Protein AF-A0AAX2CMB7-F1 (afdb_monomer)

InterPro domains:
  IPR052536 ABC-4 Integral Membrane [PTHR46795] (16-147)

Radius of gyration: 30.37 Å; Cα contacts (8 Å, |Δi|>4): 20; chains: 1; bounding box: 100×31×59 Å

Structure (mmCIF, N/CA/C/O backbone):
data_AF-A0AAX2CMB7-F1
#
_entry.id   AF-A0AAX2CMB7-F1
#
loop_
_atom_site.group_PDB
_atom_site.id
_atom_site.type_symbol
_atom_site.label_atom_id
_atom_site.label_alt_id
_atom_site.label_comp_id
_atom_site.label_asym_id
_atom_site.label_entity_id
_atom_site.label_seq_id
_atom_site.pdbx_PDB_ins_code
_atom_site.Cartn_x
_atom_site.Cartn_y
_atom_site.Cartn_z
_atom_site.occupancy
_atom_site.B_iso_or_equiv
_atom_site.auth_seq_id
_atom_site.auth_comp_id
_atom_site.auth_asym_id
_atom_site.auth_atom_id
_atom_site.pdbx_PDB_model_num
ATOM 1 N N . MET A 1 1 ? 72.222 -18.430 -25.102 1.00 51.16 1 MET A N 1
ATOM 2 C CA . MET A 1 1 ? 71.318 -17.399 -24.537 1.00 51.16 1 MET A CA 1
ATOM 3 C C . MET A 1 1 ? 69.961 -17.304 -25.248 1.00 51.16 1 MET A C 1
ATOM 5 O O . MET A 1 1 ? 69.032 -16.835 -24.617 1.00 51.16 1 MET A O 1
ATOM 9 N N . LYS A 1 2 ? 69.791 -17.789 -26.495 1.00 54.41 2 LYS A N 1
ATOM 10 C CA . LYS A 1 2 ? 68.486 -17.807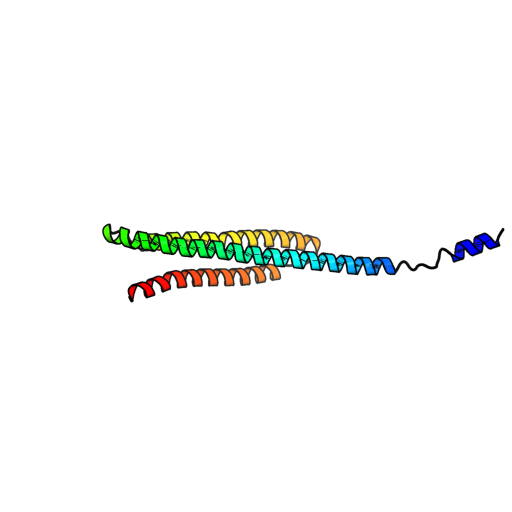 -27.202 1.00 54.41 2 LYS A CA 1
ATOM 11 C C . LYS A 1 2 ? 67.451 -18.808 -26.664 1.00 54.41 2 LYS A C 1
ATOM 13 O O . LYS A 1 2 ? 66.270 -18.629 -26.917 1.00 54.41 2 LYS A O 1
ATOM 18 N N . ASN A 1 3 ? 67.880 -19.823 -25.915 1.00 55.06 3 ASN A N 1
ATOM 19 C CA . ASN A 1 3 ? 66.981 -20.902 -25.493 1.00 55.06 3 ASN A CA 1
ATOM 20 C C . ASN A 1 3 ? 66.194 -20.540 -24.226 1.00 55.06 3 ASN A C 1
ATOM 22 O O . ASN A 1 3 ? 65.055 -20.943 -24.091 1.00 55.06 3 ASN A O 1
ATOM 26 N N . VAL A 1 4 ? 66.741 -19.673 -23.368 1.00 61.16 4 VAL A N 1
ATOM 27 C CA . VAL A 1 4 ? 66.046 -19.203 -22.156 1.00 61.16 4 VAL A CA 1
ATOM 28 C C . VAL A 1 4 ? 64.899 -18.239 -22.500 1.00 61.16 4 VAL A C 1
ATOM 30 O O . VAL A 1 4 ? 63.907 -18.182 -21.785 1.00 61.16 4 VAL A O 1
ATOM 33 N N . GLN A 1 5 ? 64.998 -17.511 -23.620 1.00 59.69 5 GLN A N 1
ATOM 34 C CA . GLN A 1 5 ? 63.937 -16.607 -24.085 1.00 59.69 5 GLN A CA 1
ATOM 35 C C . GLN A 1 5 ? 62.738 -17.377 -24.660 1.00 59.69 5 GLN A C 1
ATOM 37 O O . GLN A 1 5 ? 61.599 -16.984 -24.443 1.00 59.69 5 GLN A O 1
ATOM 42 N N . HIS A 1 6 ? 63.003 -18.493 -25.347 1.00 55.00 6 HIS A N 1
ATOM 43 C CA . HIS A 1 6 ? 61.969 -19.387 -25.869 1.00 55.00 6 HIS A CA 1
ATOM 44 C C . HIS A 1 6 ? 61.240 -20.124 -24.733 1.00 55.00 6 HIS A C 1
ATOM 46 O O . HIS A 1 6 ? 60.025 -20.292 -24.780 1.00 55.00 6 HIS A O 1
ATOM 52 N N . ASP A 1 7 ? 61.968 -20.476 -23.670 1.00 58.31 7 ASP A N 1
ATOM 53 C CA . ASP A 1 7 ? 61.389 -21.113 -22.484 1.00 58.31 7 ASP A CA 1
ATOM 54 C C . ASP A 1 7 ? 60.514 -20.137 -21.662 1.00 58.31 7 ASP A C 1
ATOM 56 O O . ASP A 1 7 ? 59.526 -20.552 -21.057 1.00 58.31 7 ASP A O 1
ATOM 60 N N . LEU A 1 8 ? 60.802 -18.827 -21.689 1.00 61.19 8 LEU A N 1
ATOM 61 C CA . LEU A 1 8 ? 59.988 -17.787 -21.034 1.00 61.19 8 LEU A CA 1
ATOM 62 C C . LEU A 1 8 ? 58.682 -17.465 -21.786 1.00 61.19 8 LEU A C 1
ATOM 64 O O . LEU A 1 8 ? 57.694 -17.099 -21.152 1.00 61.19 8 LEU A O 1
ATOM 68 N N . GLU A 1 9 ? 58.639 -17.643 -23.111 1.00 56.47 9 GLU A N 1
ATOM 69 C CA . GLU A 1 9 ? 57.407 -17.503 -23.910 1.00 56.47 9 GLU A CA 1
ATOM 70 C C . GLU A 1 9 ? 56.436 -18.680 -23.697 1.00 56.47 9 GLU A C 1
ATOM 72 O O . GLU A 1 9 ? 55.218 -18.491 -23.704 1.00 56.47 9 GLU A O 1
ATOM 77 N N . SER A 1 10 ? 56.962 -19.880 -23.417 1.00 53.34 10 SER A N 1
ATOM 78 C CA . SER A 1 10 ? 56.152 -21.074 -23.121 1.00 53.34 10 SER A CA 1
ATOM 79 C C . SER A 1 10 ? 55.550 -21.120 -21.712 1.00 53.34 10 SER A C 1
ATOM 81 O O . SER A 1 10 ? 54.682 -21.946 -21.454 1.00 53.34 10 SER A O 1
ATOM 83 N N . VAL A 1 11 ? 55.967 -20.235 -20.799 1.00 56.12 11 VAL A N 1
ATOM 84 C CA . VAL A 1 11 ? 55.385 -20.144 -19.443 1.00 56.12 11 VAL A CA 1
ATOM 85 C C . VAL A 1 11 ? 54.246 -19.116 -19.381 1.00 56.12 11 VAL A C 1
ATOM 87 O O . VAL A 1 11 ? 53.391 -19.193 -18.502 1.00 56.12 11 VAL A O 1
ATOM 90 N N . GLN A 1 12 ? 54.171 -18.177 -20.330 1.00 58.09 12 GLN A N 1
ATOM 91 C CA . GLN A 1 12 ? 53.197 -17.079 -20.285 1.00 58.09 12 GLN A CA 1
ATOM 92 C C . GLN A 1 12 ? 51.874 -17.366 -21.026 1.00 58.09 12 GLN A C 1
ATOM 94 O O . GLN A 1 12 ? 51.037 -16.475 -21.156 1.00 58.09 12 GLN A O 1
ATOM 99 N N . THR A 1 13 ? 51.651 -18.599 -21.496 1.00 57.84 13 THR A N 1
ATOM 100 C CA . THR A 1 13 ? 50.486 -18.965 -22.330 1.00 57.84 13 THR A CA 1
ATOM 101 C C . THR A 1 13 ? 49.725 -20.217 -21.868 1.00 57.84 13 THR A C 1
ATOM 103 O O . THR A 1 13 ? 49.006 -20.817 -22.656 1.00 57.84 13 THR A O 1
ATOM 106 N N . GLU A 1 14 ? 49.796 -20.584 -20.585 1.00 53.44 14 GLU A N 1
ATOM 107 C CA . GLU A 1 14 ? 49.094 -21.763 -20.029 1.00 53.44 14 GLU A CA 1
ATOM 108 C C . GLU A 1 14 ? 48.173 -21.415 -18.843 1.00 53.44 14 GLU A C 1
ATOM 110 O O . GLU A 1 14 ? 48.033 -22.178 -17.896 1.00 53.44 14 GLU A O 1
ATOM 115 N N . HIS A 1 15 ? 47.492 -20.265 -18.871 1.00 57.44 15 HIS A N 1
ATOM 116 C CA . HIS A 1 15 ? 46.298 -20.085 -18.037 1.00 57.44 15 HIS A CA 1
ATOM 117 C C . HIS A 1 15 ? 45.192 -19.376 -18.826 1.00 57.44 15 HIS A C 1
ATOM 119 O O . HIS A 1 15 ? 45.303 -18.179 -19.102 1.00 57.44 15 HIS A O 1
ATOM 125 N N . PRO A 1 16 ? 44.115 -20.087 -19.210 1.00 57.53 16 PRO A N 1
ATOM 126 C CA . PRO A 1 16 ? 42.991 -19.459 -19.884 1.00 57.53 16 PRO A CA 1
ATOM 127 C C . PRO A 1 16 ? 42.311 -18.464 -18.925 1.00 57.53 16 PRO A C 1
ATOM 129 O O . PRO A 1 16 ? 42.060 -18.811 -17.768 1.00 57.53 16 PRO A O 1
ATOM 132 N N . PRO A 1 17 ? 41.914 -17.260 -19.378 1.00 56.44 17 PRO A N 1
ATOM 133 C CA . PRO A 1 17 ? 41.191 -16.282 -18.554 1.00 56.44 17 PRO A CA 1
ATOM 134 C C . PRO A 1 17 ? 39.750 -16.717 -18.198 1.00 56.44 17 PRO A C 1
ATOM 136 O O . PRO A 1 17 ? 38.965 -15.930 -17.678 1.00 56.44 17 PRO A O 1
ATOM 139 N N . PHE A 1 18 ? 39.387 -17.978 -18.452 1.00 57.22 18 PHE A N 1
ATOM 140 C CA . PHE A 1 18 ? 38.021 -18.496 -18.403 1.00 57.22 18 PHE A CA 1
ATOM 141 C C . PHE A 1 18 ? 37.524 -18.835 -16.982 1.00 57.22 18 PHE A C 1
ATOM 143 O O . PHE A 1 18 ? 36.321 -18.894 -16.750 1.00 57.22 18 PHE A O 1
ATOM 150 N N . HIS A 1 19 ? 38.415 -18.988 -15.994 1.00 56.78 19 HIS A N 1
ATOM 151 C CA . HIS A 1 19 ? 38.012 -19.328 -14.619 1.00 56.78 19 HIS A CA 1
ATOM 152 C C . HIS A 1 19 ? 37.544 -18.138 -13.770 1.00 56.78 19 HIS A C 1
ATOM 154 O O . HIS A 1 19 ? 36.814 -18.353 -12.803 1.00 56.78 19 HIS A O 1
ATOM 160 N N . ALA A 1 20 ? 37.909 -16.899 -14.121 1.00 59.28 20 ALA A N 1
ATOM 161 C CA . ALA A 1 20 ? 37.500 -15.708 -13.368 1.00 59.28 20 ALA A CA 1
ATOM 162 C C . ALA A 1 20 ? 36.047 -15.296 -13.668 1.00 59.28 20 ALA A C 1
ATOM 164 O O . ALA A 1 20 ? 35.343 -14.815 -12.783 1.00 59.28 20 ALA A O 1
ATOM 165 N N . THR A 1 21 ? 35.577 -15.525 -14.899 1.00 60.81 21 THR A N 1
ATOM 166 C CA . THR A 1 21 ? 34.224 -15.144 -15.335 1.00 60.81 21 THR A CA 1
ATOM 167 C C . THR A 1 21 ? 33.140 -16.076 -14.777 1.00 60.81 21 THR A C 1
ATOM 169 O O . THR A 1 21 ? 32.032 -15.636 -14.467 1.00 60.81 21 THR A O 1
ATOM 172 N N . GLU A 1 22 ? 33.443 -17.362 -14.574 1.00 61.06 22 GLU A N 1
ATOM 173 C CA . GLU A 1 22 ? 32.481 -18.301 -13.976 1.00 61.06 22 GLU A CA 1
ATOM 174 C C . GLU A 1 22 ? 32.375 -18.148 -12.450 1.00 61.06 22 GLU A C 1
ATOM 176 O O . GLU A 1 22 ? 31.275 -18.202 -11.885 1.00 61.06 22 GLU A O 1
ATOM 181 N N . THR A 1 23 ? 33.492 -17.860 -11.767 1.00 63.41 23 THR A N 1
ATOM 182 C CA . THR A 1 23 ? 33.447 -17.512 -10.336 1.00 63.41 23 THR A CA 1
ATOM 183 C C . THR A 1 23 ? 32.758 -16.169 -10.106 1.00 63.41 23 THR A C 1
ATOM 185 O O . THR A 1 23 ? 31.982 -16.056 -9.162 1.00 63.41 23 THR A O 1
ATOM 188 N N . SER A 1 24 ? 32.930 -15.168 -10.977 1.00 69.75 24 SER A N 1
ATOM 189 C CA . SER A 1 24 ? 32.204 -13.897 -10.829 1.00 69.75 24 SER A CA 1
ATOM 190 C C . SER A 1 24 ? 30.688 -14.060 -10.959 1.00 69.75 24 SER A C 1
ATOM 192 O O . SER A 1 24 ? 29.944 -13.455 -10.189 1.00 69.75 24 SER A O 1
ATOM 194 N N . ASN A 1 25 ? 30.216 -14.907 -11.881 1.00 74.44 25 ASN A N 1
ATOM 195 C CA . ASN A 1 25 ? 28.781 -15.131 -12.084 1.00 74.44 25 ASN A CA 1
ATOM 196 C C . ASN A 1 25 ? 28.136 -15.905 -10.926 1.00 74.44 25 ASN A C 1
ATOM 198 O O . ASN A 1 25 ? 27.039 -15.556 -10.491 1.00 74.44 25 ASN A O 1
ATOM 202 N N . SER A 1 26 ? 28.821 -16.919 -10.394 1.00 76.81 26 SER A N 1
ATOM 203 C CA . SER A 1 26 ? 28.344 -17.692 -9.237 1.00 76.81 26 SER A CA 1
ATOM 204 C C . SER A 1 26 ? 28.367 -16.879 -7.937 1.00 76.81 26 SER A C 1
ATOM 206 O O . SER A 1 26 ? 27.415 -16.947 -7.158 1.00 76.81 26 SER A O 1
ATOM 208 N N . LEU A 1 27 ? 29.386 -16.036 -7.727 1.00 77.25 27 LEU A N 1
ATOM 209 C CA . LEU A 1 27 ? 29.430 -15.091 -6.605 1.00 77.25 27 LEU A CA 1
ATOM 210 C C . LEU A 1 27 ? 28.337 -14.017 -6.717 1.00 77.25 27 LEU A C 1
ATOM 212 O O . LEU A 1 27 ? 27.688 -13.696 -5.721 1.00 77.25 27 LEU A O 1
ATOM 216 N N . TYR A 1 28 ? 28.086 -13.496 -7.923 1.00 82.44 28 TYR A N 1
ATOM 217 C CA . TYR A 1 28 ? 26.998 -12.547 -8.170 1.00 82.44 28 TYR A CA 1
ATOM 218 C C . TYR A 1 28 ? 25.623 -13.177 -7.906 1.00 82.44 28 TYR A C 1
ATOM 220 O O . TYR A 1 28 ? 24.810 -12.593 -7.190 1.00 82.44 28 TYR A O 1
ATOM 228 N N . GLN A 1 29 ? 25.371 -14.393 -8.407 1.00 83.12 29 GLN A N 1
ATOM 229 C CA . GLN A 1 29 ? 24.125 -15.121 -8.134 1.00 83.12 29 GLN A CA 1
ATOM 230 C C . GLN A 1 29 ? 23.924 -15.393 -6.640 1.00 83.12 29 GLN A C 1
ATOM 232 O O . GLN A 1 29 ? 22.812 -15.217 -6.141 1.00 83.12 29 GLN A O 1
ATOM 237 N N . LEU A 1 30 ? 24.983 -15.756 -5.907 1.00 84.69 30 LEU A N 1
ATOM 238 C CA . LEU A 1 30 ? 24.917 -15.946 -4.456 1.00 84.69 30 LEU A CA 1
ATOM 239 C C . LEU A 1 30 ? 24.555 -14.641 -3.727 1.00 84.69 30 LEU A C 1
ATOM 241 O O . LEU A 1 30 ? 23.748 -14.658 -2.795 1.00 84.69 30 LEU A O 1
ATOM 245 N N . GLY A 1 31 ? 25.108 -13.508 -4.167 1.00 87.06 31 GLY A N 1
ATOM 246 C CA . GLY A 1 31 ? 24.792 -12.184 -3.629 1.00 87.06 31 GLY A CA 1
ATOM 247 C C . GLY A 1 31 ? 23.334 -11.779 -3.859 1.00 87.06 31 GLY A C 1
ATOM 248 O O . GLY A 1 31 ? 22.655 -11.367 -2.919 1.00 87.06 31 GLY A O 1
ATOM 249 N N . VAL A 1 32 ? 22.822 -11.962 -5.081 1.00 89.56 32 VAL A N 1
ATOM 250 C CA . VAL A 1 32 ? 21.414 -11.682 -5.418 1.00 89.56 32 VAL A CA 1
ATOM 251 C C . VAL A 1 32 ? 20.469 -12.591 -4.628 1.00 89.56 32 VAL A C 1
ATOM 253 O O . VAL A 1 32 ? 19.493 -12.105 -4.060 1.00 89.56 32 VAL A O 1
ATOM 256 N N . ALA A 1 33 ? 20.779 -13.887 -4.521 1.00 89.06 33 ALA A N 1
ATOM 257 C CA . ALA A 1 33 ? 19.988 -14.833 -3.734 1.00 89.06 33 ALA A CA 1
ATOM 258 C C . ALA A 1 33 ? 19.965 -14.465 -2.241 1.00 89.06 33 ALA A C 1
ATOM 260 O O . ALA A 1 33 ? 18.914 -14.521 -1.605 1.00 89.06 33 ALA A O 1
ATOM 261 N N . SER A 1 34 ? 21.101 -14.026 -1.694 1.00 91.88 34 SER A N 1
ATOM 262 C CA . SER A 1 34 ? 21.203 -13.584 -0.299 1.00 91.88 34 SER A CA 1
ATOM 263 C C . SER A 1 34 ? 20.411 -12.298 -0.046 1.00 91.88 34 SER A C 1
ATOM 265 O O . SER A 1 34 ? 19.714 -12.196 0.963 1.00 91.88 34 SER A O 1
ATOM 267 N N . PHE A 1 35 ? 20.466 -11.331 -0.972 1.00 91.88 35 PHE A N 1
ATOM 268 C CA . PHE A 1 35 ? 19.695 -10.089 -0.878 1.00 91.88 35 PHE A CA 1
ATOM 269 C C . PHE A 1 35 ? 18.184 -10.335 -1.001 1.00 91.88 35 PHE A C 1
ATOM 271 O O . PHE A 1 35 ? 17.384 -9.748 -0.272 1.00 91.88 35 PHE A O 1
ATOM 278 N N . PHE A 1 36 ? 17.783 -11.245 -1.887 1.00 92.31 36 PHE A N 1
ATOM 279 C CA . PHE A 1 36 ? 16.391 -11.662 -2.002 1.00 92.31 36 PHE A CA 1
ATOM 280 C C . PHE A 1 36 ? 15.908 -12.345 -0.715 1.00 92.31 36 PHE A C 1
ATOM 282 O O . PHE A 1 36 ? 14.878 -11.959 -0.168 1.00 92.31 36 PHE A O 1
ATOM 289 N N . LEU A 1 37 ? 16.690 -13.287 -0.172 1.00 95.44 37 LEU A N 1
ATOM 290 C CA . LEU A 1 37 ? 16.364 -13.982 1.074 1.00 95.44 37 LEU A CA 1
ATOM 291 C C . LEU A 1 37 ? 16.214 -13.006 2.249 1.00 95.44 37 LEU A C 1
ATOM 293 O O . LEU A 1 37 ? 15.211 -13.062 2.960 1.00 95.44 37 LEU A O 1
ATOM 297 N N . ILE A 1 38 ? 17.177 -12.097 2.445 1.00 96.00 38 ILE A N 1
ATOM 298 C CA . ILE A 1 38 ? 17.123 -11.139 3.556 1.00 96.00 38 ILE A CA 1
ATOM 299 C C . ILE A 1 38 ? 15.950 -10.169 3.389 1.00 96.00 38 ILE A C 1
ATOM 301 O O . ILE A 1 38 ? 15.234 -9.920 4.356 1.00 96.00 38 ILE A O 1
ATOM 305 N N . GLY A 1 39 ? 15.698 -9.684 2.168 1.00 94.56 39 GLY A N 1
ATOM 306 C CA . GLY A 1 39 ? 14.590 -8.779 1.871 1.00 94.56 39 GLY A CA 1
ATOM 307 C C . GLY A 1 39 ? 13.232 -9.426 2.131 1.00 94.56 39 GLY A C 1
ATOM 308 O O . GLY A 1 39 ? 12.393 -8.846 2.819 1.00 94.56 39 GLY A O 1
ATOM 309 N N . THR A 1 40 ? 13.024 -10.656 1.652 1.00 94.06 40 THR A N 1
ATOM 310 C CA . THR A 1 40 ? 11.781 -11.397 1.894 1.00 94.06 40 THR A CA 1
ATOM 311 C C . THR A 1 40 ? 11.608 -11.743 3.370 1.00 94.06 40 THR A C 1
ATOM 313 O O . THR A 1 40 ? 10.520 -11.554 3.908 1.00 94.06 40 THR A O 1
ATOM 316 N N . PHE A 1 41 ? 12.661 -12.197 4.056 1.00 97.06 41 PHE A N 1
ATOM 317 C CA . PHE A 1 41 ? 12.588 -12.543 5.477 1.00 97.06 41 PHE A CA 1
ATOM 318 C C . PHE A 1 41 ? 12.247 -11.328 6.352 1.00 97.06 41 PHE A C 1
ATOM 320 O O . PHE A 1 41 ? 11.332 -11.400 7.176 1.00 97.06 41 PHE A O 1
ATOM 327 N N . LEU A 1 42 ? 12.916 -10.190 6.127 1.00 96.19 42 LEU A N 1
ATOM 328 C CA . LEU A 1 42 ? 12.580 -8.930 6.797 1.00 96.19 42 LEU A CA 1
ATOM 329 C C . LEU A 1 42 ? 11.154 -8.485 6.467 1.00 96.19 42 LEU A C 1
ATOM 331 O O . LEU A 1 42 ? 10.431 -8.068 7.369 1.00 96.19 42 LEU A O 1
ATOM 335 N N . GLY A 1 43 ? 10.736 -8.615 5.206 1.00 94.44 43 GLY A N 1
ATOM 336 C 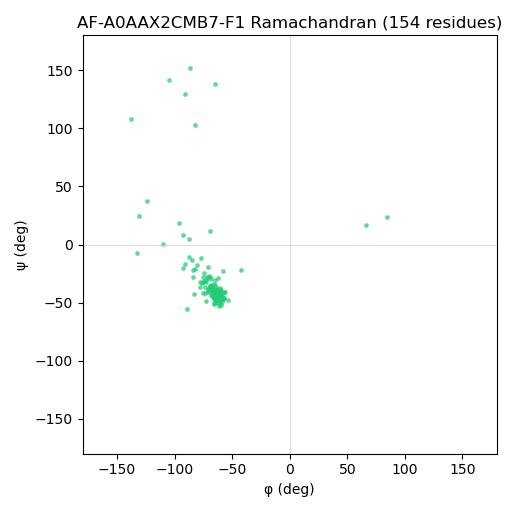CA . GLY A 1 43 ? 9.378 -8.300 4.773 1.00 94.44 43 GLY A CA 1
ATOM 337 C C . GLY A 1 43 ? 8.320 -9.094 5.542 1.00 94.44 43 GLY A C 1
ATOM 338 O O . GLY A 1 43 ? 7.367 -8.506 6.046 1.00 94.44 43 GLY A O 1
ATOM 339 N N . VAL A 1 44 ? 8.512 -10.406 5.705 1.00 95.44 44 VAL A N 1
ATOM 340 C CA . VAL A 1 44 ? 7.581 -11.275 6.446 1.00 95.44 44 VAL A CA 1
ATOM 341 C C . VAL A 1 44 ? 7.520 -10.905 7.928 1.00 95.44 44 VAL A C 1
ATOM 343 O O . VAL A 1 44 ? 6.427 -10.768 8.475 1.00 95.44 44 VAL A O 1
ATOM 346 N N . ILE A 1 45 ? 8.666 -10.702 8.586 1.00 96.75 45 ILE A N 1
ATOM 347 C CA . ILE A 1 45 ? 8.693 -10.318 10.008 1.00 96.75 45 ILE A CA 1
ATOM 348 C C . ILE A 1 45 ? 8.002 -8.971 10.215 1.00 96.75 45 ILE A C 1
ATOM 350 O O . ILE A 1 45 ? 7.180 -8.824 11.121 1.00 96.75 45 ILE A O 1
ATOM 354 N N . PHE A 1 46 ? 8.310 -7.993 9.364 1.00 90.88 46 PHE A N 1
ATOM 355 C CA . PHE A 1 46 ? 7.709 -6.670 9.447 1.00 90.88 46 PHE A CA 1
ATOM 356 C C . PHE A 1 46 ? 6.199 -6.721 9.191 1.00 90.88 46 PHE A C 1
ATOM 358 O O . PHE A 1 46 ? 5.435 -6.069 9.901 1.00 90.88 46 PHE A O 1
ATOM 365 N N . PHE A 1 47 ? 5.757 -7.550 8.241 1.00 87.25 47 PHE A N 1
ATOM 366 C CA . PHE A 1 47 ? 4.343 -7.769 7.952 1.00 87.25 47 PHE A CA 1
ATOM 367 C C . PHE A 1 47 ? 3.591 -8.360 9.151 1.00 87.25 47 PHE A C 1
ATOM 369 O O . PHE A 1 47 ? 2.541 -7.844 9.532 1.00 87.25 47 PHE A O 1
ATOM 376 N N . ILE A 1 48 ? 4.149 -9.389 9.799 1.00 92.62 48 ILE A N 1
ATOM 377 C CA . ILE A 1 48 ? 3.566 -9.970 11.018 1.00 92.62 48 ILE A CA 1
ATOM 378 C C . ILE A 1 48 ? 3.515 -8.923 12.140 1.00 92.62 48 ILE A C 1
ATOM 380 O O . ILE A 1 48 ? 2.495 -8.798 12.817 1.00 92.62 48 ILE A O 1
ATOM 384 N N . GLY A 1 49 ? 4.577 -8.131 12.312 1.00 92.19 49 GLY A N 1
ATOM 385 C CA . GLY A 1 49 ? 4.618 -7.047 13.295 1.00 92.19 49 GLY A CA 1
ATOM 386 C C . GLY A 1 49 ? 3.533 -5.992 13.062 1.00 92.19 49 GLY A C 1
ATOM 387 O O . GLY A 1 49 ? 2.791 -5.652 13.985 1.00 92.19 49 GLY A O 1
ATOM 388 N N . ALA A 1 50 ? 3.380 -5.522 11.822 1.00 84.44 50 ALA A N 1
ATOM 389 C CA . ALA A 1 50 ? 2.325 -4.586 11.441 1.00 84.44 50 ALA A CA 1
ATOM 390 C C . ALA A 1 50 ? 0.923 -5.177 11.677 1.00 84.44 50 ALA A C 1
ATOM 392 O O . ALA A 1 50 ? 0.060 -4.507 12.251 1.00 84.44 50 ALA A O 1
ATOM 393 N N . GLY A 1 51 ? 0.716 -6.450 11.320 1.00 83.56 51 GLY A N 1
ATOM 394 C CA . GLY A 1 51 ? -0.525 -7.180 11.588 1.00 83.56 51 GLY A CA 1
ATOM 395 C C . GLY A 1 51 ? -0.844 -7.290 13.082 1.00 83.56 51 GLY A C 1
ATOM 396 O O . GLY A 1 51 ? -1.986 -7.083 13.486 1.00 83.56 51 GLY A O 1
ATOM 397 N N . SER A 1 52 ? 0.164 -7.531 13.924 1.00 89.06 52 SER A N 1
ATOM 398 C CA . SER A 1 52 ? -0.006 -7.591 15.381 1.00 89.06 52 SER A CA 1
ATOM 399 C C . SER A 1 52 ? -0.402 -6.241 15.981 1.00 89.06 52 SER A C 1
ATOM 401 O O . SER A 1 52 ? -1.247 -6.197 16.875 1.00 89.06 52 SER A O 1
ATOM 403 N N . VAL A 1 53 ? 0.186 -5.137 15.506 1.00 83.94 53 VAL A N 1
ATOM 404 C CA . VAL A 1 53 ? -0.181 -3.780 15.953 1.00 83.94 53 VAL A CA 1
ATOM 405 C C . VAL A 1 53 ? -1.620 -3.457 15.558 1.00 83.94 53 VAL A C 1
ATOM 407 O O . VAL A 1 53 ? -2.377 -2.924 16.369 1.00 83.94 53 VAL A O 1
ATOM 410 N N . LEU A 1 54 ? -2.012 -3.807 14.331 1.00 80.38 54 LEU A N 1
ATOM 411 C CA . LEU A 1 54 ? -3.382 -3.642 13.854 1.00 80.38 54 LEU A CA 1
ATOM 412 C C . LEU A 1 54 ? -4.374 -4.449 14.703 1.00 80.38 54 LEU A C 1
ATOM 414 O O . LEU A 1 54 ? -5.390 -3.903 15.129 1.00 80.38 54 LEU A O 1
ATOM 418 N N . TYR A 1 55 ? -4.065 -5.717 14.990 1.00 81.38 55 TYR A N 1
ATOM 419 C CA . TYR A 1 55 ? -4.892 -6.567 15.847 1.00 81.38 55 TYR A CA 1
ATOM 420 C C . TYR A 1 55 ? -5.070 -5.959 17.241 1.00 81.38 55 TYR A C 1
ATOM 422 O O . TYR A 1 55 ? -6.192 -5.864 17.734 1.00 81.38 55 TYR A O 1
ATOM 430 N N . PHE A 1 56 ? -3.978 -5.498 17.858 1.00 81.12 56 PHE A N 1
ATOM 431 C CA . PHE A 1 56 ? -4.035 -4.884 19.181 1.00 81.12 56 PHE A CA 1
ATOM 432 C C . PHE A 1 56 ? -4.887 -3.612 19.193 1.00 81.12 56 PHE A C 1
ATOM 434 O O . PHE A 1 56 ? -5.664 -3.418 20.128 1.00 81.12 56 PHE A O 1
ATOM 441 N N . ARG A 1 57 ? -4.784 -2.771 18.154 1.00 76.62 57 ARG A N 1
ATOM 442 C CA . ARG A 1 57 ? -5.651 -1.595 18.005 1.00 76.62 57 ARG A CA 1
ATOM 443 C C . ARG A 1 57 ? -7.113 -1.995 17.895 1.00 76.62 57 ARG A C 1
ATOM 445 O O . ARG A 1 57 ? -7.897 -1.565 18.723 1.00 76.62 57 ARG A O 1
ATOM 452 N N . MET A 1 58 ? -7.451 -2.900 16.978 1.00 68.50 58 MET A N 1
ATOM 453 C CA . MET A 1 58 ? -8.832 -3.359 16.803 1.00 68.50 58 MET A CA 1
ATOM 454 C C . MET A 1 58 ? -9.407 -3.962 18.095 1.00 68.50 58 MET A C 1
ATOM 456 O O . MET A 1 58 ? -10.541 -3.673 18.458 1.00 68.50 58 MET A O 1
ATOM 460 N N . TYR A 1 59 ? -8.620 -4.764 18.817 1.00 73.31 59 TYR A N 1
ATOM 461 C CA . TYR A 1 59 ? -9.033 -5.370 20.083 1.00 73.31 59 TYR A CA 1
ATOM 462 C C . TYR A 1 59 ? -9.227 -4.335 21.204 1.00 73.31 59 TYR A C 1
ATOM 464 O O . TYR A 1 59 ? -10.211 -4.390 21.939 1.00 73.31 59 TYR A O 1
ATOM 472 N N . THR A 1 60 ? -8.304 -3.379 21.334 1.00 70.88 60 THR A N 1
ATOM 473 C CA . THR A 1 60 ? -8.372 -2.330 22.366 1.00 70.88 60 THR A CA 1
ATOM 474 C C . THR A 1 60 ? -9.489 -1.334 22.078 1.00 70.88 60 THR A C 1
ATOM 476 O O . THR A 1 60 ? -10.186 -0.915 23.002 1.00 70.88 60 THR A O 1
ATOM 479 N N . ASP A 1 61 ? -9.701 -0.999 20.805 1.00 66.56 61 ASP A N 1
ATOM 480 C CA . ASP A 1 61 ? -10.812 -0.165 20.365 1.00 66.56 61 ASP A CA 1
ATOM 481 C C . ASP A 1 61 ? -12.129 -0.843 20.760 1.00 66.56 61 ASP A C 1
ATOM 483 O O . ASP A 1 61 ? -12.894 -0.260 21.517 1.00 66.56 61 ASP A O 1
ATOM 487 N N . LEU A 1 62 ? -12.333 -2.124 20.418 1.00 62.94 62 LEU A N 1
ATOM 488 C CA . LEU A 1 62 ? -13.516 -2.899 20.833 1.00 62.94 62 LEU A CA 1
ATOM 489 C C . LEU A 1 62 ? -13.724 -2.941 22.361 1.00 62.94 62 LEU A C 1
ATOM 491 O O . LEU A 1 62 ? -14.855 -2.822 22.831 1.00 62.94 62 LEU A O 1
ATOM 495 N N . ALA A 1 63 ? -12.653 -3.091 23.146 1.00 61.06 63 ALA A N 1
ATOM 496 C CA . ALA A 1 63 ? -12.739 -3.100 24.608 1.00 61.06 63 ALA A CA 1
ATOM 497 C C . ALA A 1 63 ? -13.150 -1.730 25.183 1.00 61.06 63 ALA A C 1
ATOM 499 O O . ALA A 1 63 ? -13.956 -1.658 26.112 1.00 61.06 63 ALA A O 1
ATOM 500 N N . THR A 1 64 ? -12.635 -0.645 24.600 1.00 61.28 64 THR A N 1
ATOM 501 C CA . THR A 1 64 ? -12.956 0.735 24.999 1.00 61.28 64 THR A CA 1
ATOM 502 C C . THR A 1 64 ? -14.406 1.090 24.655 1.00 61.28 64 THR A C 1
ATOM 504 O O . THR A 1 64 ? -15.076 1.794 25.414 1.00 61.28 64 THR A O 1
ATOM 507 N N . GLU A 1 65 ? -14.918 0.566 23.539 1.00 60.72 65 GLU A N 1
ATOM 508 C CA . GLU A 1 65 ? -16.322 0.711 23.142 1.00 60.72 65 GLU A CA 1
ATOM 509 C C . GLU A 1 65 ? -17.267 0.019 24.140 1.00 60.72 65 GLU A C 1
ATOM 511 O O . GLU A 1 65 ? -18.304 0.579 24.484 1.00 60.72 65 GLU A O 1
ATOM 516 N N . HIS A 1 66 ? -16.897 -1.148 24.682 1.00 59.84 66 HIS A N 1
ATOM 517 C CA . HIS A 1 66 ? -17.713 -1.866 25.672 1.00 59.84 66 HIS A CA 1
ATOM 518 C C . HIS A 1 66 ? -17.834 -1.112 27.013 1.00 59.84 66 HIS A C 1
ATOM 520 O O . HIS A 1 66 ? -18.907 -1.048 27.614 1.00 59.84 66 HIS A O 1
ATOM 526 N N . GLU A 1 67 ? -16.755 -0.489 27.490 1.00 59.31 67 GLU A N 1
ATOM 527 C CA . GLU A 1 67 ? -16.782 0.315 28.723 1.00 59.31 67 GLU A CA 1
ATOM 528 C C . GLU A 1 67 ? -17.610 1.604 28.553 1.00 59.31 67 GLU A C 1
ATOM 530 O O . GLU A 1 67 ? -18.363 2.021 29.447 1.00 59.31 67 GLU A O 1
ATOM 535 N N . LYS A 1 68 ? -17.540 2.208 27.361 1.00 59.72 68 LYS A N 1
ATOM 536 C CA . LYS A 1 68 ? -18.393 3.336 26.986 1.00 59.72 68 LYS A CA 1
ATOM 537 C C . LYS A 1 68 ? -19.853 2.931 26.809 1.00 59.72 68 LYS A C 1
ATOM 539 O O . LYS A 1 68 ? -20.694 3.703 27.248 1.00 59.72 68 LYS A O 1
ATOM 544 N N . TYR A 1 69 ? -20.167 1.742 26.290 1.00 57.09 69 TYR A N 1
ATOM 545 C CA . TYR A 1 69 ? -21.539 1.220 26.164 1.00 57.09 69 TYR A CA 1
ATOM 546 C C . TYR A 1 69 ? -22.286 1.250 27.510 1.00 57.09 69 TYR A C 1
ATOM 548 O O . TYR A 1 69 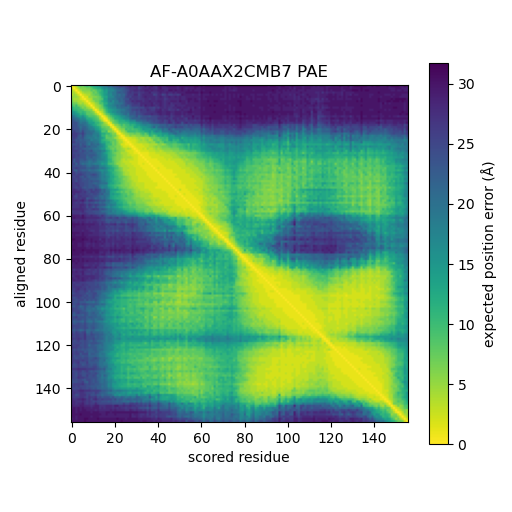? -23.382 1.803 27.633 1.00 57.09 69 TYR A O 1
ATOM 556 N N . ILE A 1 70 ? -21.636 0.763 28.573 1.00 60.94 70 ILE A N 1
ATOM 557 C CA . ILE A 1 70 ? -22.191 0.735 29.939 1.00 60.94 70 ILE A CA 1
ATOM 558 C C . ILE A 1 70 ? -22.400 2.154 30.499 1.00 60.94 70 ILE A C 1
ATOM 560 O O . ILE A 1 70 ? -23.340 2.407 31.259 1.00 60.94 70 ILE A O 1
ATOM 564 N N . THR A 1 71 ? -21.529 3.092 30.126 1.00 60.84 71 THR A N 1
ATOM 565 C CA . THR A 1 71 ? -21.555 4.473 30.624 1.00 60.84 71 THR A CA 1
ATOM 566 C C . THR A 1 71 ? -22.550 5.341 29.846 1.00 60.84 71 THR A C 1
ATOM 568 O O . THR A 1 71 ? -23.332 6.067 30.453 1.00 60.84 71 THR A O 1
ATOM 571 N N . ILE A 1 72 ? -22.592 5.218 28.518 1.00 57.75 72 ILE A N 1
ATOM 572 C CA . ILE A 1 72 ? -23.454 5.963 27.588 1.00 57.75 72 ILE A CA 1
ATOM 573 C C . ILE A 1 72 ? -24.932 5.591 27.757 1.00 57.75 72 ILE A C 1
ATOM 575 O O . ILE A 1 72 ? -25.783 6.483 27.736 1.00 57.75 72 ILE A O 1
ATOM 579 N N . THR A 1 73 ? -25.243 4.322 28.052 1.00 56.69 73 THR A N 1
ATOM 580 C CA . THR A 1 73 ? -26.615 3.874 28.366 1.00 56.69 73 THR A CA 1
ATOM 581 C C . THR A 1 73 ? -27.216 4.625 29.569 1.00 56.69 73 THR A C 1
ATOM 583 O O . THR A 1 73 ? -28.433 4.753 29.682 1.00 56.69 73 THR A O 1
ATOM 586 N N . LYS A 1 74 ? -26.383 5.199 30.453 1.00 56.00 74 LYS A N 1
ATOM 587 C CA . LYS A 1 74 ? -26.833 6.002 31.604 1.00 56.00 74 LYS A CA 1
ATOM 588 C C . LYS A 1 74 ? -27.042 7.493 31.298 1.00 56.00 74 LYS A C 1
ATOM 590 O O . LYS A 1 74 ? -27.595 8.187 32.147 1.00 56.00 74 LYS A O 1
ATOM 595 N N . ILE A 1 75 ? -26.606 7.993 30.136 1.00 61.12 75 ILE A N 1
ATOM 596 C CA . ILE A 1 75 ? -26.564 9.438 29.816 1.00 61.12 75 ILE A CA 1
ATOM 597 C C . ILE A 1 75 ? -27.140 9.817 28.437 1.00 61.12 75 ILE A C 1
ATOM 599 O O . ILE A 1 75 ? -27.330 11.003 28.186 1.00 61.12 75 ILE A O 1
ATOM 603 N N . GLY A 1 76 ? -27.490 8.853 27.575 1.00 54.62 76 GLY A N 1
ATOM 604 C CA . GLY A 1 76 ? -28.327 9.093 26.386 1.00 54.62 76 GLY A CA 1
ATOM 605 C C . GLY A 1 76 ? -27.613 9.585 25.117 1.00 54.62 76 GLY A C 1
ATOM 606 O O . GLY A 1 76 ? -28.255 10.207 24.275 1.00 54.62 76 GLY A O 1
ATOM 607 N N . LEU A 1 77 ? -26.311 9.322 24.958 1.00 50.47 77 LEU A N 1
ATOM 608 C CA . LEU A 1 77 ? -25.570 9.560 23.704 1.00 50.47 77 LEU A CA 1
ATOM 609 C C . LEU A 1 77 ? -25.671 8.351 22.746 1.00 50.47 77 LEU A C 1
ATOM 611 O O . LEU A 1 77 ? -25.866 7.221 23.179 1.00 50.47 77 LEU A O 1
ATOM 615 N N . THR A 1 78 ? -25.581 8.581 21.433 1.00 58.53 78 THR A N 1
ATOM 616 C CA . THR A 1 78 ? -25.860 7.570 20.391 1.00 58.53 78 THR A CA 1
ATOM 617 C C . THR A 1 78 ? -24.623 6.769 19.959 1.00 58.53 78 THR A C 1
ATOM 619 O O . THR A 1 78 ? -23.642 7.348 19.500 1.00 58.53 78 THR A O 1
ATOM 622 N N . GLU A 1 79 ? -24.734 5.434 19.958 1.00 55.94 79 GLU A N 1
ATOM 623 C CA . GLU A 1 79 ? -23.795 4.405 19.433 1.00 55.94 79 GLU A CA 1
ATOM 624 C C . GLU A 1 79 ? -23.139 4.711 18.064 1.00 55.94 79 GLU A C 1
ATOM 626 O O . GLU A 1 79 ? -22.106 4.153 17.690 1.00 55.94 79 GLU A O 1
ATOM 631 N N . TYR A 1 80 ? -23.763 5.588 17.281 1.00 54.91 80 TYR A N 1
ATOM 632 C CA . TYR A 1 80 ? -23.361 5.962 15.931 1.00 54.91 80 TYR A CA 1
ATOM 633 C C . TYR A 1 80 ? -22.026 6.726 15.872 1.00 54.91 80 TYR A C 1
ATOM 635 O O . TYR A 1 80 ? -21.197 6.446 15.005 1.00 54.91 80 TYR A O 1
ATOM 643 N N . GLU A 1 81 ? -21.785 7.651 16.805 1.00 55.84 81 GLU A N 1
ATOM 644 C CA . GLU A 1 81 ? -20.562 8.475 16.814 1.00 55.84 81 GLU A CA 1
ATOM 645 C C . GLU A 1 81 ? -19.318 7.649 17.178 1.00 55.84 81 GLU A C 1
ATOM 647 O O . GLU A 1 81 ? -18.203 7.929 16.734 1.00 55.84 81 GLU A O 1
ATOM 652 N N . MET A 1 82 ? -19.526 6.576 17.939 1.00 58.88 82 MET A N 1
ATOM 653 C CA . MET A 1 82 ? -18.479 5.678 18.410 1.00 58.88 82 MET A CA 1
ATOM 654 C C . MET A 1 82 ? -17.934 4.796 17.272 1.00 58.88 82 MET A C 1
ATOM 656 O O . MET A 1 82 ? -16.740 4.827 16.951 1.00 58.88 82 MET A O 1
ATOM 660 N N . LYS A 1 83 ? -18.840 4.166 16.511 1.00 61.62 83 LYS A N 1
ATOM 661 C CA . LYS A 1 83 ? -18.512 3.369 15.311 1.00 61.62 83 LYS A CA 1
ATOM 662 C C . LYS A 1 83 ? -17.852 4.196 14.200 1.00 61.62 83 LYS A C 1
ATOM 664 O O . LYS A 1 83 ? -17.042 3.672 13.427 1.00 61.62 83 LYS A O 1
ATOM 669 N N . GLN A 1 84 ? -18.159 5.492 14.124 1.00 65.88 84 GLN A N 1
ATOM 670 C CA . GLN A 1 84 ? -17.540 6.407 13.164 1.00 65.88 84 GLN A CA 1
ATOM 671 C C . GLN A 1 84 ? -16.053 6.643 13.469 1.00 65.88 84 GLN A C 1
ATOM 673 O O . GLN A 1 84 ? -15.238 6.688 12.545 1.00 65.88 84 GLN A O 1
ATOM 678 N N . SER A 1 85 ? -15.685 6.735 14.749 1.00 66.12 85 SER A N 1
ATOM 679 C CA . SER A 1 85 ? -14.300 6.977 15.162 1.00 66.12 85 SER A CA 1
ATOM 680 C C . SER A 1 85 ? -13.386 5.794 14.819 1.00 66.12 85 SER A C 1
ATOM 682 O O . SER A 1 85 ? -12.330 5.982 14.211 1.00 66.12 85 SER A O 1
ATOM 684 N N . VAL A 1 86 ? -13.834 4.564 15.099 1.00 68.56 86 VAL A N 1
ATOM 685 C CA . VAL A 1 86 ? -13.096 3.331 14.756 1.00 68.56 86 VAL A CA 1
ATOM 686 C C . VAL A 1 86 ? -12.947 3.180 13.239 1.00 68.56 86 VAL A C 1
ATOM 688 O O . VAL A 1 86 ? -11.868 2.860 12.740 1.00 68.56 86 VAL A O 1
ATOM 691 N N . THR A 1 87 ? -14.001 3.490 12.479 1.00 74.75 87 THR A N 1
ATOM 692 C CA . THR A 1 87 ? -13.973 3.428 11.009 1.00 74.75 87 THR A CA 1
ATOM 693 C C . THR A 1 87 ? -12.936 4.381 10.410 1.00 74.75 87 THR A C 1
ATOM 695 O O . THR A 1 87 ? -12.209 3.993 9.497 1.00 74.75 87 THR A O 1
ATOM 698 N N . ILE A 1 88 ? -12.828 5.612 10.924 1.00 77.00 88 ILE A N 1
ATOM 699 C CA . ILE A 1 88 ? -11.855 6.601 10.434 1.00 77.00 88 ILE A CA 1
ATOM 700 C C . ILE A 1 88 ? -10.423 6.183 10.777 1.00 77.00 88 ILE A C 1
ATOM 702 O O . ILE A 1 88 ? -9.542 6.271 9.922 1.00 77.00 88 ILE A O 1
ATOM 706 N N . GLN A 1 89 ? -10.181 5.702 11.999 1.00 77.88 89 GLN A N 1
ATOM 707 C CA . GLN A 1 89 ? -8.853 5.237 12.407 1.00 77.88 89 GLN A CA 1
ATOM 708 C C . GLN A 1 89 ? -8.381 4.060 11.553 1.00 77.88 89 GLN A C 1
ATOM 710 O O . GLN A 1 89 ? -7.238 4.044 11.090 1.00 77.88 89 GLN A O 1
ATOM 715 N N . LEU A 1 90 ? -9.283 3.115 11.280 1.00 78.00 90 LEU A N 1
ATOM 716 C CA . LEU A 1 90 ? -9.008 1.992 10.400 1.00 78.00 90 LEU A CA 1
ATOM 717 C C . LEU A 1 90 ? -8.761 2.469 8.963 1.00 78.00 90 LEU A C 1
ATOM 719 O O . LEU A 1 90 ? -7.759 2.096 8.363 1.00 78.00 90 LEU A O 1
ATOM 723 N N . ALA A 1 91 ? -9.600 3.359 8.427 1.00 80.75 91 ALA A N 1
ATOM 724 C CA . ALA A 1 91 ? -9.426 3.900 7.080 1.00 80.75 91 ALA A CA 1
ATOM 725 C C . ALA A 1 91 ? -8.055 4.573 6.901 1.00 80.75 91 ALA A C 1
ATOM 727 O O . ALA A 1 91 ? -7.354 4.296 5.930 1.00 80.75 91 ALA A O 1
ATOM 728 N N . ILE A 1 92 ? -7.624 5.400 7.857 1.00 84.38 92 ILE A N 1
ATOM 729 C CA . ILE A 1 92 ? -6.299 6.034 7.817 1.00 84.38 92 ILE A CA 1
ATOM 730 C C . ILE A 1 92 ? -5.192 4.971 7.808 1.00 84.38 92 ILE A C 1
ATOM 732 O O . ILE A 1 92 ? -4.230 5.096 7.054 1.00 84.38 92 ILE A O 1
ATOM 736 N N . LEU A 1 93 ? -5.328 3.915 8.612 1.00 81.94 93 LEU A N 1
ATOM 737 C CA . LEU A 1 93 ? -4.308 2.878 8.750 1.00 81.94 93 LEU A CA 1
ATOM 738 C C . LEU A 1 93 ? -4.142 2.004 7.496 1.00 81.94 93 LEU A C 1
ATOM 740 O O . LEU A 1 93 ? -3.043 1.509 7.268 1.00 81.94 93 LEU A O 1
ATOM 744 N N . PHE A 1 94 ? -5.189 1.842 6.683 1.00 82.69 94 PHE A N 1
ATOM 745 C CA . PHE A 1 94 ? -5.130 1.102 5.416 1.00 82.69 94 PHE A CA 1
ATOM 746 C C . PHE A 1 94 ? -4.752 2.004 4.235 1.00 82.69 94 PHE A C 1
ATOM 748 O O . PHE A 1 94 ? -3.722 1.789 3.594 1.00 82.69 94 PHE A O 1
ATOM 755 N N . PHE A 1 95 ? -5.510 3.083 4.017 1.00 88.06 95 PHE A N 1
ATOM 756 C CA . PHE A 1 95 ? -5.373 3.895 2.809 1.00 88.06 95 PHE A CA 1
ATOM 757 C C . PHE A 1 95 ? -4.099 4.749 2.788 1.00 88.06 95 PHE A C 1
ATOM 759 O O . PHE A 1 95 ? -3.541 4.982 1.714 1.00 88.06 95 PHE A O 1
ATOM 766 N N . VAL A 1 96 ? -3.602 5.232 3.937 1.00 89.62 96 VAL A N 1
ATOM 767 C CA . VAL A 1 96 ? -2.393 6.082 3.954 1.00 89.62 96 VAL A CA 1
ATOM 768 C C . VAL A 1 96 ? -1.149 5.309 3.498 1.00 89.62 96 VAL A C 1
ATOM 770 O O . VAL A 1 96 ? -0.465 5.797 2.590 1.00 89.62 96 VAL A O 1
ATOM 773 N N . PRO A 1 97 ? -0.839 4.114 4.046 1.00 87.31 97 PRO A N 1
ATOM 774 C CA . PRO A 1 97 ? 0.262 3.296 3.542 1.00 87.31 97 PRO A CA 1
ATOM 775 C C . PRO A 1 97 ? 0.135 2.960 2.055 1.00 87.31 97 PRO A C 1
ATOM 777 O O . PRO A 1 97 ? 1.129 3.044 1.334 1.00 87.31 97 PRO A O 1
ATOM 780 N N . TYR A 1 98 ? -1.069 2.640 1.578 1.00 90.88 98 TYR A N 1
ATOM 781 C CA . TYR A 1 98 ? -1.292 2.303 0.174 1.00 90.88 98 TYR A CA 1
ATOM 782 C C . TYR A 1 98 ? -1.046 3.467 -0.778 1.00 90.88 98 TYR A C 1
ATOM 784 O O . TYR A 1 98 ? -0.368 3.304 -1.795 1.00 90.88 98 TYR A O 1
ATOM 792 N N . ILE A 1 99 ? -1.550 4.658 -0.447 1.00 93.44 99 ILE A N 1
ATOM 793 C CA . ILE A 1 99 ? -1.314 5.861 -1.252 1.00 93.44 99 ILE A CA 1
ATOM 794 C C . ILE A 1 99 ? 0.187 6.158 -1.305 1.00 93.44 99 ILE A C 1
ATOM 796 O O . ILE A 1 99 ? 0.730 6.391 -2.386 1.00 93.44 99 ILE A O 1
ATOM 800 N N . MET A 1 100 ? 0.883 6.087 -0.166 1.00 94.31 100 MET A N 1
ATOM 801 C CA . MET A 1 100 ? 2.333 6.290 -0.124 1.00 94.31 100 MET A CA 1
ATOM 802 C C . MET A 1 100 ? 3.096 5.260 -0.962 1.00 94.31 100 MET A C 1
ATOM 804 O O . MET A 1 100 ? 3.971 5.637 -1.747 1.00 94.31 100 MET A O 1
ATOM 808 N N . ALA A 1 101 ? 2.743 3.978 -0.847 1.00 92.12 101 ALA A N 1
ATOM 809 C CA . ALA A 1 101 ? 3.344 2.905 -1.632 1.00 92.12 101 ALA A CA 1
ATOM 810 C C . ALA A 1 101 ? 3.084 3.086 -3.136 1.00 92.12 101 ALA A C 1
ATOM 812 O O . ALA A 1 101 ? 3.996 2.917 -3.947 1.00 92.12 101 ALA A O 1
ATOM 813 N N . SER A 1 102 ? 1.871 3.496 -3.510 1.00 94.00 102 SER A N 1
ATOM 814 C CA . SER A 1 102 ? 1.479 3.783 -4.892 1.00 94.00 102 SER A CA 1
ATOM 815 C C . SER A 1 102 ? 2.311 4.919 -5.491 1.00 94.00 102 SER A C 1
ATOM 817 O O . SER A 1 102 ? 2.829 4.784 -6.599 1.00 94.00 102 SER A O 1
ATOM 819 N N . ILE A 1 103 ? 2.507 6.011 -4.742 1.00 95.44 103 ILE A N 1
ATOM 820 C CA . ILE A 1 103 ? 3.338 7.149 -5.165 1.00 95.44 103 ILE A CA 1
ATOM 821 C C . ILE A 1 103 ? 4.799 6.722 -5.341 1.00 95.44 103 ILE A C 1
ATOM 823 O O . ILE A 1 103 ? 5.406 7.018 -6.372 1.00 95.44 103 ILE A O 1
ATOM 827 N N . HIS A 1 104 ? 5.362 6.004 -4.363 1.00 94.06 104 HIS A N 1
ATOM 828 C CA . HIS A 1 104 ? 6.737 5.503 -4.446 1.00 94.06 104 HIS A CA 1
ATOM 829 C C . HIS A 1 104 ? 6.934 4.574 -5.646 1.00 94.06 104 HIS A C 1
ATOM 831 O O . HIS A 1 104 ? 7.902 4.727 -6.389 1.00 94.06 104 HIS A O 1
ATOM 837 N N . THR A 1 105 ? 5.996 3.653 -5.867 1.00 92.50 105 THR A N 1
ATOM 838 C CA . THR A 1 105 ? 6.039 2.714 -6.995 1.00 92.50 105 THR A CA 1
ATOM 839 C C . THR A 1 105 ? 5.958 3.463 -8.321 1.00 92.50 105 THR A C 1
ATOM 841 O O . THR A 1 105 ? 6.761 3.213 -9.214 1.00 92.50 105 THR A O 1
ATOM 844 N N . PHE A 1 106 ? 5.058 4.443 -8.440 1.00 93.12 106 PHE A N 1
ATOM 845 C CA . PHE A 1 106 ? 4.940 5.264 -9.643 1.00 93.12 106 PHE A CA 1
ATOM 846 C C . PHE A 1 106 ? 6.242 5.995 -9.978 1.00 93.12 106 PHE A C 1
ATOM 848 O O . PHE A 1 106 ? 6.696 5.943 -11.122 1.00 93.12 106 PHE A O 1
ATOM 855 N N . PHE A 1 107 ? 6.875 6.627 -8.988 1.00 93.75 107 PHE A N 1
ATOM 856 C CA . PHE A 1 107 ? 8.139 7.334 -9.189 1.00 93.75 107 PHE A CA 1
ATOM 857 C C . PHE A 1 107 ? 9.287 6.382 -9.555 1.00 93.75 107 PHE A C 1
ATOM 859 O O . PHE A 1 107 ? 10.001 6.618 -10.530 1.00 93.75 107 PHE A O 1
ATOM 866 N N . ALA A 1 108 ? 9.433 5.277 -8.819 1.00 92.94 108 ALA A N 1
ATOM 867 C CA . ALA A 1 108 ? 10.475 4.285 -9.067 1.00 92.94 108 ALA A CA 1
ATOM 868 C C . ALA A 1 108 ? 10.347 3.666 -10.465 1.00 92.94 108 ALA A C 1
ATOM 870 O O . ALA A 1 108 ? 11.329 3.567 -11.202 1.00 92.94 108 ALA A O 1
ATOM 871 N N . THR A 1 109 ? 9.128 3.301 -10.867 1.00 91.88 109 THR A N 1
ATOM 872 C CA . THR A 1 109 ? 8.877 2.756 -12.200 1.00 91.88 109 THR A CA 1
ATOM 873 C C . THR A 1 109 ? 9.101 3.804 -13.282 1.00 91.88 109 THR A C 1
ATOM 875 O O . THR A 1 109 ? 9.652 3.455 -14.318 1.00 91.88 109 THR A O 1
ATOM 878 N N . LYS A 1 110 ? 8.748 5.078 -13.070 1.00 90.94 110 LYS A N 1
ATOM 879 C CA . LYS A 1 110 ? 9.048 6.138 -14.046 1.00 90.94 110 LYS A CA 1
ATOM 880 C C . LYS A 1 110 ? 10.544 6.287 -14.300 1.00 90.94 110 LYS A C 1
ATOM 882 O O . LYS A 1 110 ? 10.958 6.257 -15.452 1.00 90.94 110 LYS A O 1
ATOM 887 N N . MET A 1 111 ? 11.345 6.327 -13.240 1.00 92.44 111 MET A N 1
ATOM 888 C CA . MET A 1 111 ? 12.802 6.359 -13.363 1.00 92.44 111 MET A CA 1
ATOM 889 C C . MET A 1 111 ? 13.344 5.120 -14.096 1.00 92.44 111 MET A C 1
ATOM 891 O O . MET A 1 111 ? 14.247 5.224 -14.921 1.00 92.44 111 MET A O 1
ATOM 895 N N . LEU A 1 112 ? 12.774 3.941 -13.832 1.00 92.25 112 LEU A N 1
ATOM 896 C CA . LEU A 1 112 ? 13.170 2.702 -14.500 1.00 92.25 112 LEU A CA 1
ATOM 897 C C . LEU A 1 112 ? 12.780 2.676 -15.990 1.00 92.25 112 LEU A C 1
ATOM 899 O O . LEU A 1 112 ? 13.547 2.164 -16.804 1.00 92.25 112 LEU A O 1
ATOM 903 N N . GLN A 1 113 ? 11.620 3.237 -16.350 1.00 92.06 113 GLN A N 1
ATOM 904 C CA . GLN A 1 113 ? 11.187 3.391 -17.745 1.00 92.06 113 GLN A CA 1
ATOM 905 C C . GLN A 1 113 ? 12.192 4.237 -18.536 1.00 92.06 113 GLN A C 1
ATOM 907 O O . GLN A 1 113 ? 12.567 3.840 -19.637 1.00 92.06 113 GLN A O 1
ATOM 912 N N . ASP A 1 114 ? 12.681 5.339 -17.958 1.00 90.12 114 ASP A N 1
ATOM 913 C CA . ASP A 1 114 ? 13.663 6.221 -18.605 1.00 90.12 114 ASP A CA 1
ATOM 914 C C . ASP A 1 114 ? 15.014 5.523 -18.843 1.00 90.12 114 ASP A C 1
ATOM 916 O O . ASP A 1 114 ? 15.664 5.758 -19.860 1.00 90.12 114 ASP A O 1
ATOM 920 N N . ILE A 1 115 ? 15.428 4.630 -17.935 1.00 92.75 115 ILE A N 1
ATOM 921 C CA . ILE A 1 115 ? 16.686 3.873 -18.052 1.00 92.75 115 ILE A CA 1
ATOM 922 C C . ILE A 1 115 ? 16.577 2.745 -19.087 1.00 92.75 115 ILE A C 1
ATOM 924 O O . ILE A 1 115 ? 17.518 2.508 -19.843 1.00 92.75 115 ILE A O 1
ATOM 928 N N . LEU A 1 116 ? 15.454 2.020 -19.107 1.00 91.62 116 LEU A N 1
ATOM 929 C CA . LEU A 1 116 ? 15.277 0.835 -19.957 1.00 91.62 116 LEU A CA 1
ATOM 930 C C . LEU A 1 116 ? 14.676 1.148 -21.334 1.00 91.62 116 LEU A C 1
ATOM 932 O O . LEU A 1 116 ? 14.732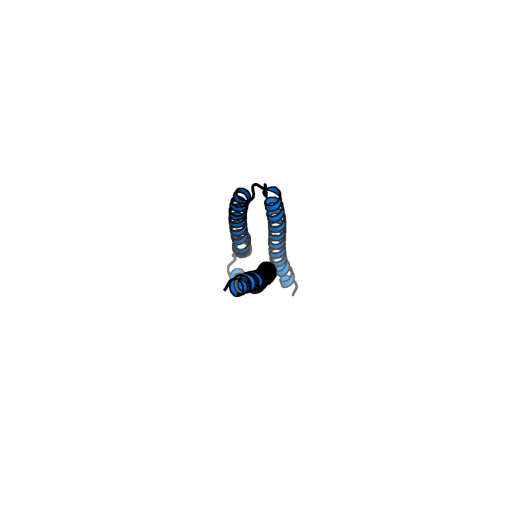 0.300 -22.221 1.00 91.62 116 LEU A O 1
ATOM 936 N N . GLY A 1 117 ? 14.069 2.324 -21.517 1.00 89.19 117 GLY A N 1
ATOM 937 C CA . GLY A 1 117 ? 13.349 2.684 -22.742 1.00 89.19 117 GLY A CA 1
ATOM 938 C C . GLY A 1 117 ? 12.082 1.853 -22.988 1.00 89.19 117 GLY A C 1
ATOM 939 O O . GLY A 1 1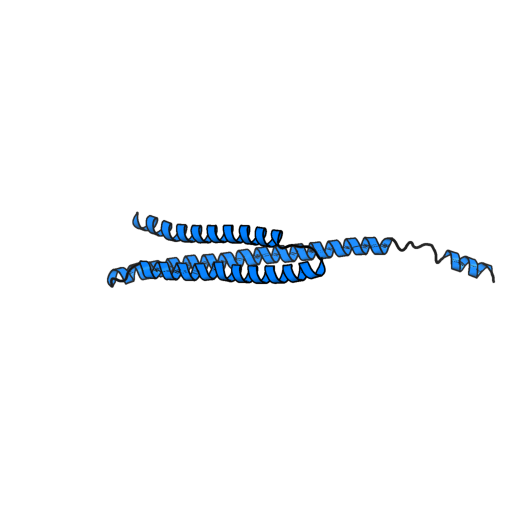17 ? 11.582 1.813 -24.110 1.00 89.19 117 GLY A O 1
ATOM 940 N N . LEU A 1 118 ? 11.568 1.168 -21.960 1.00 89.69 118 LEU A N 1
ATOM 941 C CA . LEU A 1 118 ? 10.374 0.322 -22.030 1.00 89.69 118 LEU A CA 1
ATOM 942 C C . LEU A 1 118 ? 9.182 1.016 -21.371 1.00 89.69 118 LEU A C 1
ATOM 944 O O . LEU A 1 118 ? 9.313 1.637 -20.318 1.00 89.69 118 LEU A O 1
ATOM 948 N N . SER A 1 119 ? 7.990 0.863 -21.948 1.00 88.44 119 SER A N 1
ATOM 949 C CA . SER A 1 119 ? 6.749 1.331 -21.330 1.00 88.44 119 SER A CA 1
ATOM 950 C C . SER A 1 119 ? 6.252 0.313 -20.300 1.00 88.44 119 SER A C 1
ATOM 952 O O . SER A 1 119 ? 5.665 -0.691 -20.679 1.00 88.44 119 SER A O 1
ATOM 954 N N . LEU A 1 120 ? 6.451 0.595 -19.008 1.00 90.31 120 LEU A N 1
ATOM 955 C CA . LEU A 1 120 ? 5.967 -0.235 -17.887 1.00 90.31 120 LEU A CA 1
ATOM 956 C C . LEU A 1 120 ? 4.628 0.262 -17.299 1.00 90.31 120 LEU A C 1
ATOM 958 O O . LEU A 1 120 ? 4.315 0.033 -16.130 1.00 90.31 120 LEU A O 1
ATOM 962 N N . SER A 1 121 ? 3.888 1.080 -18.054 1.00 88.12 121 SER A N 1
ATOM 963 C CA . SER A 1 121 ? 2.683 1.757 -17.563 1.00 88.12 121 SER A CA 1
ATOM 964 C C . SER A 1 121 ? 1.487 0.818 -17.422 1.00 88.12 121 SER A C 1
ATOM 966 O O . SER A 1 121 ? 0.656 1.037 -16.549 1.00 88.12 121 SER A O 1
ATOM 968 N N . ALA A 1 122 ? 1.386 -0.216 -18.258 1.00 90.44 122 ALA A N 1
ATOM 969 C CA . ALA A 1 122 ? 0.281 -1.167 -18.173 1.00 90.44 122 ALA A CA 1
ATOM 970 C C . ALA A 1 122 ? 0.448 -2.086 -16.954 1.00 90.44 122 ALA A C 1
ATOM 972 O O . ALA A 1 122 ? -0.496 -2.324 -16.206 1.00 90.44 122 ALA A O 1
ATOM 973 N N . GLU A 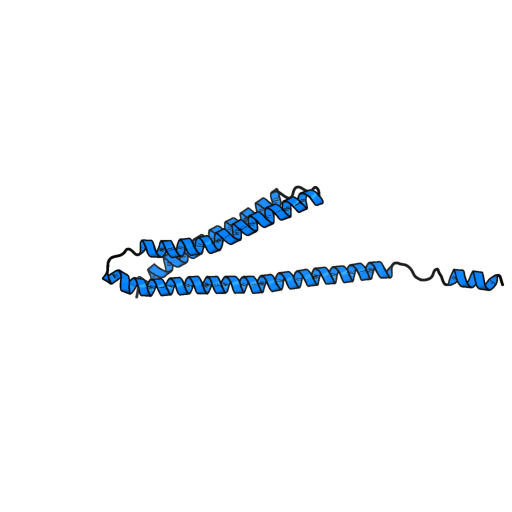1 123 ? 1.676 -2.536 -16.717 1.00 91.81 123 GLU A N 1
ATOM 974 C CA . GLU A 1 123 ? 2.079 -3.438 -15.647 1.00 91.81 123 GLU A CA 1
ATOM 975 C C . GLU A 1 123 ? 1.840 -2.794 -14.284 1.00 91.81 123 GLU A C 1
ATOM 977 O O . GLU A 1 123 ? 1.175 -3.382 -13.433 1.00 91.81 123 GLU A O 1
ATOM 982 N N . ILE A 1 124 ? 2.310 -1.554 -14.095 1.00 93.38 124 ILE A N 1
ATOM 983 C CA . ILE A 1 124 ? 2.079 -0.818 -12.849 1.00 93.38 124 ILE A CA 1
ATOM 984 C C . ILE A 1 124 ? 0.583 -0.601 -12.603 1.00 93.38 124 ILE A C 1
ATOM 986 O O . ILE A 1 124 ? 0.111 -0.838 -11.494 1.00 93.38 124 ILE A O 1
ATOM 990 N N . THR A 1 125 ? -0.192 -0.227 -13.627 1.00 92.69 125 THR A N 1
ATOM 991 C CA . THR A 1 125 ? -1.640 -0.035 -13.479 1.00 92.69 125 THR A CA 1
ATOM 992 C C . THR A 1 125 ? -2.341 -1.329 -13.078 1.00 92.69 125 THR A C 1
ATOM 994 O O . THR A 1 125 ? -3.171 -1.297 -12.171 1.00 92.69 125 THR A O 1
ATOM 997 N N . VAL A 1 126 ? -1.999 -2.471 -13.684 1.00 95.06 126 VAL A N 1
ATOM 998 C CA . VAL A 1 126 ? -2.571 -3.773 -13.303 1.00 95.06 126 VAL A CA 1
ATOM 999 C C . VAL A 1 126 ? -2.217 -4.125 -11.858 1.00 95.06 126 VAL A C 1
ATOM 1001 O O . VAL A 1 126 ? -3.106 -4.495 -11.092 1.00 95.06 126 VAL A O 1
ATOM 1004 N N . VAL A 1 127 ? -0.953 -3.957 -11.457 1.00 94.00 127 VAL A N 1
ATOM 1005 C CA . VAL A 1 127 ? -0.501 -4.266 -10.092 1.00 94.00 127 VAL A CA 1
ATOM 1006 C C . VAL A 1 127 ? -1.225 -3.397 -9.062 1.00 94.00 127 VAL A C 1
ATOM 1008 O O . VAL A 1 127 ? -1.813 -3.949 -8.133 1.00 94.00 127 VAL A O 1
ATOM 1011 N N . LEU A 1 128 ? -1.267 -2.070 -9.240 1.00 94.25 128 LEU A N 1
ATOM 1012 C CA . LEU A 1 128 ? -2.000 -1.190 -8.319 1.00 94.25 128 LEU A CA 1
ATOM 1013 C C . LEU A 1 128 ? -3.494 -1.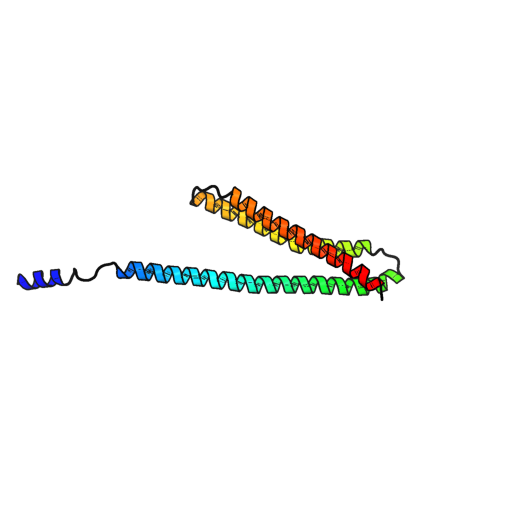524 -8.294 1.00 94.25 128 LEU A C 1
ATOM 1015 O O . LEU A 1 128 ? -4.095 -1.535 -7.229 1.00 94.25 128 LEU A O 1
ATOM 1019 N N . THR A 1 129 ? -4.100 -1.841 -9.440 1.00 94.88 129 THR A N 1
ATOM 1020 C CA . THR A 1 129 ? -5.531 -2.173 -9.486 1.00 94.88 129 THR A CA 1
ATOM 1021 C C . THR A 1 129 ? -5.837 -3.432 -8.678 1.00 94.88 129 THR A C 1
ATOM 1023 O O . THR A 1 129 ? -6.798 -3.444 -7.910 1.00 94.88 129 THR A O 1
ATOM 1026 N N . ILE A 1 130 ? -5.019 -4.481 -8.804 1.00 95.94 130 ILE A N 1
ATOM 1027 C CA . ILE A 1 130 ? -5.200 -5.729 -8.051 1.00 95.94 130 ILE A CA 1
ATOM 1028 C C . ILE A 1 130 ? -4.988 -5.486 -6.554 1.00 95.94 130 ILE A C 1
ATOM 1030 O O . ILE A 1 130 ? -5.857 -5.838 -5.758 1.00 95.94 130 ILE A O 1
ATOM 1034 N N . PHE A 1 131 ? -3.875 -4.852 -6.169 1.00 93.38 131 PHE A N 1
ATOM 1035 C CA . PHE A 1 131 ? -3.576 -4.575 -4.761 1.00 93.38 131 PHE A CA 1
ATOM 1036 C C . PHE A 1 131 ? -4.633 -3.673 -4.119 1.00 93.38 131 PHE A C 1
ATOM 1038 O O . PHE A 1 131 ? -5.153 -4.013 -3.059 1.00 93.38 131 PHE A O 1
ATOM 1045 N N . GLY A 1 132 ? -5.024 -2.589 -4.791 1.00 94.19 132 GLY A N 1
ATOM 1046 C CA . GLY A 1 132 ? -6.074 -1.694 -4.314 1.00 94.19 132 GLY A CA 1
ATOM 1047 C C . GLY A 1 132 ? -7.434 -2.384 -4.206 1.00 94.19 132 GLY A C 1
ATOM 1048 O O . GLY A 1 132 ? -8.161 -2.156 -3.246 1.00 94.19 132 GLY A O 1
ATOM 1049 N N . SER A 1 133 ? -7.774 -3.284 -5.135 1.00 94.56 133 SER A N 1
ATOM 1050 C CA . SER A 1 133 ? -9.021 -4.062 -5.051 1.00 94.56 133 SER A CA 1
ATOM 1051 C C . SER A 1 133 ? -9.033 -4.985 -3.832 1.00 94.56 133 SER A C 1
ATOM 1053 O O . SER A 1 133 ? -10.037 -5.061 -3.123 1.00 94.56 133 SER A O 1
ATOM 1055 N N . VAL A 1 134 ? -7.914 -5.667 -3.568 1.00 94.12 134 VAL A N 1
ATOM 1056 C CA . VAL A 1 134 ? -7.753 -6.525 -2.387 1.00 94.12 134 VAL A CA 1
ATOM 1057 C C . VAL A 1 134 ? -7.848 -5.698 -1.107 1.00 94.12 134 VAL A C 1
ATOM 1059 O O . VAL A 1 134 ? -8.557 -6.091 -0.186 1.00 94.12 134 VAL A O 1
ATOM 1062 N N . GLU A 1 135 ? -7.201 -4.537 -1.052 1.00 90.81 135 GLU A N 1
ATOM 1063 C CA . GLU A 1 135 ? -7.258 -3.644 0.105 1.00 90.81 135 GLU A CA 1
ATOM 1064 C C . GLU A 1 135 ? -8.667 -3.129 0.387 1.00 90.81 135 GLU A C 1
ATOM 1066 O O . GLU A 1 135 ? -9.125 -3.189 1.527 1.00 90.81 135 GLU A O 1
ATOM 1071 N N . ILE A 1 136 ? -9.388 -2.695 -0.650 1.00 91.00 136 ILE A N 1
ATOM 1072 C CA . ILE A 1 136 ? -10.785 -2.272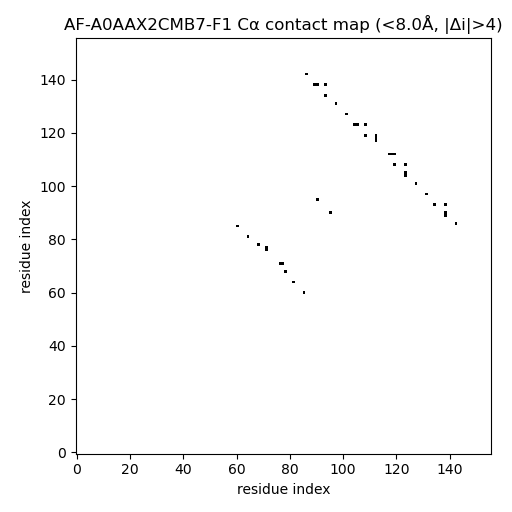 -0.528 1.00 91.00 136 ILE A CA 1
ATOM 1073 C C . ILE A 1 136 ? -11.635 -3.429 0.010 1.00 91.00 136 ILE A C 1
ATOM 1075 O O . ILE A 1 136 ? -12.428 -3.236 0.933 1.00 91.00 136 ILE A O 1
ATOM 1079 N N . LEU A 1 137 ? -11.455 -4.642 -0.522 1.00 91.88 137 LEU A N 1
ATOM 1080 C CA . LEU A 1 137 ? -12.171 -5.827 -0.053 1.00 91.88 137 LEU A CA 1
ATOM 1081 C C . LEU A 1 137 ? -11.861 -6.132 1.419 1.00 91.88 137 LEU A C 1
ATOM 1083 O O . LEU A 1 137 ? -12.786 -6.388 2.190 1.00 91.88 137 LEU A O 1
ATOM 1087 N N . PHE A 1 138 ? -10.593 -6.058 1.832 1.00 86.25 138 PHE A N 1
ATOM 1088 C CA . PHE A 1 138 ? -10.190 -6.232 3.229 1.00 86.25 138 PHE A CA 1
ATOM 1089 C C . PHE A 1 138 ? -10.788 -5.161 4.142 1.00 86.25 138 PHE A C 1
ATOM 1091 O O . PHE A 1 138 ? -11.299 -5.493 5.209 1.00 86.25 138 PHE A O 1
ATOM 1098 N N . PHE A 1 139 ? -10.787 -3.897 3.719 1.00 86.50 139 PHE A N 1
ATOM 1099 C CA . PHE A 1 139 ? -11.402 -2.802 4.463 1.00 86.50 139 PHE A CA 1
ATOM 1100 C C . PHE A 1 139 ? -12.902 -3.049 4.691 1.00 86.50 139 PHE A C 1
ATOM 1102 O O . PHE A 1 139 ? -13.386 -2.947 5.820 1.00 86.50 139 PHE A O 1
ATOM 1109 N N . PHE A 1 140 ? -13.634 -3.462 3.651 1.00 85.88 140 PHE A N 1
ATOM 1110 C CA . PHE A 1 140 ? -15.046 -3.829 3.781 1.00 85.88 140 PHE A CA 1
ATOM 1111 C C . PHE A 1 140 ? -15.265 -5.065 4.655 1.00 85.88 140 PHE A C 1
ATOM 1113 O O . PHE A 1 140 ? -16.214 -5.090 5.437 1.00 85.88 140 PHE A O 1
ATOM 1120 N N . LEU A 1 141 ? -14.402 -6.077 4.558 1.00 84.69 141 LEU A N 1
ATOM 1121 C CA . LEU A 1 141 ? -14.474 -7.272 5.397 1.00 84.69 141 LEU A CA 1
ATOM 1122 C C . LEU A 1 141 ? -14.267 -6.928 6.877 1.00 84.69 141 LEU A C 1
ATOM 1124 O O . LEU A 1 141 ? -15.019 -7.409 7.722 1.00 84.69 141 LEU A O 1
ATOM 1128 N N . LEU A 1 142 ? -13.318 -6.045 7.192 1.00 79.88 142 LEU A N 1
ATOM 1129 C CA . LEU A 1 142 ? -13.089 -5.567 8.555 1.00 79.88 142 LEU A CA 1
ATOM 1130 C C . LEU A 1 142 ? -14.280 -4.763 9.084 1.00 79.88 142 LEU A C 1
ATOM 1132 O O . LEU A 1 142 ? -14.739 -5.017 10.195 1.00 79.88 142 LEU A O 1
ATOM 1136 N N . LEU A 1 143 ? -14.853 -3.870 8.273 1.00 79.19 143 LEU A N 1
ATOM 1137 C CA . LEU A 1 143 ? -16.091 -3.170 8.634 1.00 79.19 143 LEU A CA 1
ATOM 1138 C C . LEU A 1 143 ? -17.263 -4.135 8.839 1.00 79.19 143 LEU A C 1
ATOM 1140 O O . LEU A 1 143 ? -18.060 -3.961 9.762 1.00 79.19 143 LEU A O 1
ATOM 1144 N N . SER A 1 144 ? -17.368 -5.166 8.000 1.00 80.25 144 SER A N 1
ATOM 1145 C CA . SER A 1 144 ? -18.398 -6.195 8.118 1.00 80.25 144 SER A CA 1
ATOM 1146 C C . SER A 1 144 ? -18.235 -7.007 9.400 1.00 80.25 144 SER A C 1
ATOM 1148 O O . SER A 1 144 ? -19.230 -7.262 10.072 1.00 80.25 144 SER A O 1
ATOM 1150 N N . LEU A 1 145 ? -17.009 -7.377 9.775 1.00 74.62 145 LEU A N 1
ATOM 1151 C CA . LEU A 1 145 ? -16.712 -8.065 11.033 1.00 74.62 145 LEU A CA 1
ATOM 1152 C C . LEU A 1 145 ? -17.056 -7.190 12.243 1.00 74.62 145 LEU A C 1
ATOM 1154 O O . LEU A 1 145 ? -17.765 -7.654 13.133 1.00 74.62 145 LEU A O 1
ATOM 1158 N N . CYS A 1 146 ? -16.652 -5.916 12.234 1.00 67.75 146 CYS A N 1
ATOM 1159 C CA . CYS A 1 146 ? -16.995 -4.966 13.295 1.00 67.75 146 CYS A CA 1
ATOM 1160 C C . CYS A 1 146 ? -18.514 -4.764 13.427 1.00 67.75 146 CYS A C 1
ATOM 1162 O O . CYS A 1 146 ? -19.032 -4.673 14.537 1.00 67.75 146 CYS A O 1
ATOM 1164 N N . LYS A 1 147 ? -19.256 -4.746 12.309 1.00 68.06 147 LYS A N 1
ATOM 1165 C CA . LYS A 1 147 ? -20.725 -4.666 12.329 1.00 68.06 147 LYS A CA 1
ATOM 1166 C C . LYS A 1 147 ? -21.371 -5.961 12.833 1.00 68.06 147 LYS A C 1
ATOM 1168 O O . LYS A 1 147 ? -22.357 -5.900 13.560 1.00 68.06 147 LYS A O 1
ATOM 1173 N N . ASN A 1 148 ? -20.839 -7.118 12.436 1.00 65.75 148 ASN A N 1
ATOM 1174 C CA . ASN A 1 148 ? -21.419 -8.428 12.732 1.00 65.75 148 ASN A CA 1
ATOM 1175 C C . ASN A 1 148 ? -21.178 -8.883 14.182 1.00 65.75 148 ASN A C 1
ATOM 1177 O O . ASN A 1 148 ? -22.049 -9.515 14.766 1.00 65.75 148 ASN A O 1
ATOM 1181 N N . TYR A 1 149 ? -20.040 -8.532 14.790 1.00 58.38 149 TYR A N 1
ATOM 1182 C CA . TYR A 1 149 ? -19.726 -8.901 16.178 1.00 58.38 149 TYR A CA 1
ATOM 1183 C C . TYR A 1 149 ? -20.684 -8.257 17.201 1.00 58.38 149 TYR A C 1
ATOM 1185 O O . TYR A 1 149 ? -21.004 -8.863 18.217 1.00 58.38 149 TYR A O 1
ATOM 1193 N N . HIS A 1 150 ? -21.216 -7.069 16.901 1.00 54.78 150 HIS A N 1
ATOM 1194 C CA . HIS A 1 150 ? -22.211 -6.392 17.742 1.00 54.78 150 HIS A CA 1
ATOM 1195 C C . HIS A 1 150 ? -23.577 -7.108 17.758 1.00 54.78 150 HIS A C 1
ATOM 1197 O O . HIS A 1 150 ? -24.248 -7.094 18.777 1.00 54.78 150 HIS A O 1
ATOM 1203 N N . ILE A 1 151 ? -23.965 -7.802 16.678 1.00 51.97 151 ILE A N 1
ATOM 1204 C CA . ILE A 1 151 ? -25.240 -8.549 16.599 1.00 51.97 151 ILE A CA 1
ATOM 1205 C C . ILE A 1 151 ? -25.187 -9.845 17.432 1.00 51.97 151 ILE A C 1
ATOM 1207 O O . ILE A 1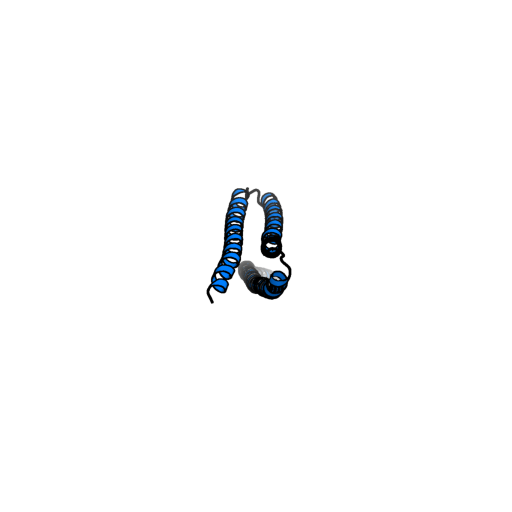 151 ? -26.219 -10.349 17.863 1.00 51.97 151 ILE A O 1
ATOM 1211 N N . LEU A 1 152 ? -23.989 -10.390 17.667 1.00 51.69 152 LEU A N 1
ATOM 1212 C CA . LEU A 1 152 ? -23.798 -11.633 18.423 1.00 51.69 152 LEU A CA 1
ATOM 1213 C C . LEU A 1 152 ? -23.761 -11.422 19.947 1.00 51.69 152 LEU A C 1
ATOM 1215 O O . LEU A 1 152 ? -24.046 -12.366 20.672 1.00 51.69 152 LEU A O 1
ATOM 1219 N N . LEU A 1 153 ? -23.449 -10.212 20.429 1.00 52.41 153 LEU A N 1
ATOM 1220 C CA . LEU A 1 153 ? -23.457 -9.872 21.863 1.00 52.41 153 LEU A CA 1
ATOM 1221 C C . LEU A 1 153 ? -24.843 -9.464 22.398 1.00 52.41 153 LEU A C 1
ATOM 1223 O O . LEU A 1 153 ? -25.024 -9.443 23.607 1.00 52.41 153 LEU A O 1
ATOM 1227 N N . ASP A 1 154 ? -25.818 -9.191 21.525 1.00 44.34 154 ASP A N 1
ATOM 1228 C CA . ASP A 1 154 ? -27.220 -8.932 21.903 1.00 44.34 154 ASP A CA 1
ATOM 1229 C C . ASP A 1 154 ? -28.073 -10.226 21.996 1.00 44.34 154 ASP A C 1
ATOM 1231 O O . ASP A 1 154 ? -29.290 -10.153 22.178 1.00 44.34 154 ASP A O 1
ATOM 1235 N N . TYR A 1 155 ? -27.469 -11.416 21.839 1.00 41.19 155 TYR A N 1
ATOM 1236 C CA . TYR A 1 155 ? -28.165 -12.719 21.867 1.00 41.19 155 TYR A CA 1
ATOM 1237 C C . TYR A 1 155 ? -27.862 -13.586 23.113 1.00 41.19 155 TYR A C 1
ATOM 1239 O O . TYR A 1 155 ? -28.420 -14.678 23.228 1.00 41.19 155 TYR A O 1
ATOM 1247 N N . GLU A 1 156 ? -27.033 -13.120 24.056 1.00 36.06 156 GLU A N 1
ATOM 1248 C CA . GLU A 1 156 ? -26.844 -13.751 25.382 1.00 36.06 156 GLU A CA 1
ATOM 1249 C C . GLU A 1 156 ? -27.358 -12.867 26.525 1.00 36.06 156 GLU A C 1
ATOM 1251 O O . GLU A 1 156 ? -26.980 -11.676 26.577 1.00 36.06 156 GLU A O 1
#

Mean predicted aligned error: 14.06 Å

Foldseek 3Di:
DVVVVVVVVVVVPPDDPPVVVVVVVVVVVVVVVVVVVVVVVVVVVVVVVLVVVVVVLVVVLVVVLVVVVVVCVVPPDDPVVSLVVSLVVLCCSLVVVLVVVLVVVVVVVVVVCVVVVDPCPVVSVVVSVVVVVVSVVVSVVSSVCVVVVVVVVVPD

Solvent-accessible surface area (backbone atoms only — not comparable to full-atom values): 8926 Å² total; per-residue (Å²): 122,74,63,63,57,57,56,54,59,68,66,76,73,80,74,78,81,66,66,59,60,57,52,51,50,53,53,48,50,51,50,51,51,50,52,49,51,52,52,51,52,52,49,52,54,50,49,52,52,53,50,51,54,52,50,52,48,56,52,50,52,56,53,53,51,54,59,43,51,69,54,33,76,76,71,76,65,68,75,64,66,58,59,49,52,56,50,51,55,50,48,52,67,54,52,50,58,49,53,54,51,50,53,53,49,53,52,55,49,50,56,48,26,72,74,69,74,48,88,59,65,64,60,52,52,52,51,52,51,54,53,52,51,50,49,53,50,50,53,52,51,51,52,49,49,64,57,51,56,60,64,62,62,76,74,114

pLDDT: mean 76.36, std 16.08, range [36.06, 97.06]

Secondary structure (DSSP, 8-state):
-HHHHHHHHTTTT---THHHHHHHHHHHHHHHHHHHHHHHHHHHHHHHHHHHHHHHHHHHHHHHHHHHHHHHTTTT--THHHHHHHHHHHHHHHHHHHHHHHHHHHHHHHHHHHHHT---HHHHHHHHHHHHHHHHHHHHHHHHHHHHHHHHHT--

Sequence (156 aa):
MKNVQHDLESVQTEHPPFHATETSNSLYQLGVASFFLIGTFLGVIFFIGAGSVLYFRMYTDLATEHEKYITITKIGLTEYEMKQSVTIQLAILFFVPYIMASIHTFFATKMLQDILGLSLSAEITVVLTIFGSVEILFFFLLLSLCKNYHILLDYE

Organism: NCBI:txid580165